Protein AF-A0A0F0GQ56-F1 (afdb_monomer)

Nearest PDB structures (foldseek):
  7akk-assembly1_E  TM=2.411E-01  e=4.131E+00  Homo sapiens
  7zgj-assembly1_B  TM=2.338E-01  e=4.418E+00  Homo sapiens

Solvent-accessible surface area (backbone atoms only — not comparable to full-atom values): 4463 Å² total; per-residue (Å²): 140,83,89,77,72,85,70,65,55,73,47,73,58,96,89,40,83,43,77,50,80,74,87,76,57,73,40,78,46,78,47,97,57,74,42,82,42,76,62,64,97,76,39,73,44,76,39,50,65,51,75,41,75,58,98,50,48,70,61,49,57,57,58,75,75,110

Sequence (66 aa):
MTSRSLHKTRSVVDGTLVLEISNSTNVRVQLNEPQEVDLGRRGAHHITKIEFWADDPGGMVRALRK

pLDDT: mean 77.63, std 19.28, range [36.75, 97.12]

Organism: Lentzea aerocolonigenes (NCBI:txid68170)

Secondary structure (DSSP, 8-state):
---------EEEETTEEEE------SEEEEEEEEEEEE-GGG-EEEEEEEEE--S-HHHHHHHHT-

Mean predicted aligned error: 10.88 Å

Foldseek 3Di:
DDDDDQPQPFDQDPNDTDGDHPPDFPDKDFAPAFDWDQPDVVGIDTDGMDTHHDPDNPVVVVVVVD

Radius of gyration: 16.71 Å; Cα contacts (8 Å, |Δi|>4): 70; chains: 1; bounding box: 50×17×37 Å

Structure (mmCIF, N/CA/C/O backbone):
data_AF-A0A0F0GQ56-F1
#
_entry.id   AF-A0A0F0GQ56-F1
#
loop_
_atom_site.group_PDB
_atom_site.id
_atom_site.type_symbol
_atom_site.label_atom_id
_atom_site.label_alt_id
_atom_site.label_comp_id
_atom_site.label_asym_id
_atom_site.label_entity_id
_atom_site.label_seq_id
_atom_site.pdbx_PDB_ins_code
_atom_site.Cartn_x
_atom_site.Cartn_y
_atom_site.Cartn_z
_atom_site.occupancy
_atom_site.B_iso_or_equiv
_atom_site.auth_seq_id
_atom_site.auth_comp_id
_atom_site.auth_asym_id
_atom_site.auth_atom_id
_atom_site.pdbx_PDB_model_num
ATOM 1 N N . MET A 1 1 ? 1.288 -10.118 -22.245 1.00 41.62 1 MET A N 1
ATOM 2 C CA . MET A 1 1 ? 1.963 -10.427 -20.969 1.00 41.62 1 MET A CA 1
ATOM 3 C C . MET A 1 1 ? 3.336 -9.782 -20.989 1.00 41.62 1 MET A C 1
ATOM 5 O O . MET A 1 1 ? 4.232 -10.295 -21.640 1.00 41.62 1 MET A O 1
ATOM 9 N N . THR A 1 2 ? 3.482 -8.634 -20.338 1.00 36.75 2 THR A N 1
ATOM 10 C CA . THR A 1 2 ? 4.770 -7.951 -20.157 1.00 36.75 2 THR A CA 1
ATOM 11 C C . THR A 1 2 ? 5.013 -7.826 -18.664 1.00 36.75 2 THR A C 1
ATOM 13 O O . THR A 1 2 ? 4.547 -6.893 -18.022 1.00 36.75 2 THR A O 1
ATOM 16 N N . SER A 1 3 ? 5.703 -8.827 -18.121 1.00 52.56 3 SER A N 1
ATOM 17 C CA . SER A 1 3 ? 6.405 -8.732 -16.846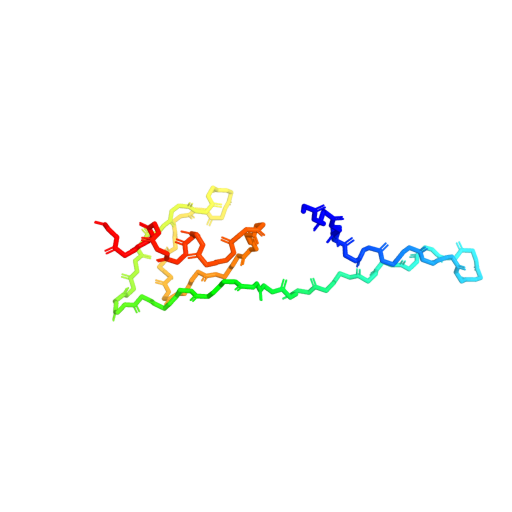 1.00 52.56 3 SER A CA 1
ATOM 18 C C . SER A 1 3 ? 7.576 -7.761 -17.019 1.00 52.56 3 SER A C 1
ATOM 20 O O . SER A 1 3 ? 8.348 -7.914 -17.966 1.00 52.56 3 SER A O 1
ATOM 22 N N . ARG A 1 4 ? 7.692 -6.757 -16.144 1.00 48.78 4 ARG A N 1
ATOM 23 C CA . ARG A 1 4 ? 8.928 -6.002 -15.854 1.00 48.78 4 ARG A CA 1
ATOM 24 C C . ARG A 1 4 ? 8.723 -5.275 -14.526 1.00 48.78 4 ARG A C 1
ATOM 26 O O . ARG A 1 4 ? 7.932 -4.349 -14.429 1.00 48.78 4 ARG A O 1
ATOM 33 N N . SER A 1 5 ? 9.161 -5.923 -13.451 1.00 38.06 5 SER A N 1
ATOM 34 C CA . SER A 1 5 ? 10.425 -5.664 -12.747 1.00 38.06 5 SER A CA 1
ATOM 35 C C . SER A 1 5 ? 10.376 -4.381 -11.930 1.00 38.06 5 SER A C 1
ATOM 37 O O . SER A 1 5 ? 10.335 -3.289 -12.492 1.00 38.06 5 SER A O 1
ATOM 39 N N . LEU A 1 6 ? 10.491 -4.534 -10.607 1.00 41.88 6 LEU A N 1
ATOM 40 C CA . LEU A 1 6 ? 11.046 -3.512 -9.724 1.00 41.88 6 LEU A CA 1
ATOM 41 C C . LEU A 1 6 ? 12.197 -2.836 -10.489 1.00 41.88 6 LEU A C 1
ATOM 43 O O . LEU A 1 6 ? 13.152 -3.530 -10.853 1.00 41.88 6 LEU A O 1
ATOM 47 N N . HIS A 1 7 ? 12.100 -1.542 -10.805 1.00 41.78 7 HIS A N 1
ATOM 48 C CA . HIS A 1 7 ? 13.220 -0.802 -11.389 1.00 41.78 7 HIS A CA 1
ATOM 49 C C . HIS A 1 7 ? 14.296 -0.688 -10.307 1.00 41.78 7 HIS A C 1
ATOM 51 O O . HIS A 1 7 ? 14.416 0.310 -9.610 1.00 41.78 7 HIS A O 1
ATOM 57 N N . LYS A 1 8 ? 15.043 -1.773 -10.103 1.00 44.34 8 LYS A N 1
ATOM 58 C CA . LYS A 1 8 ? 16.226 -1.803 -9.264 1.00 44.34 8 LYS A CA 1
ATOM 59 C C . LYS A 1 8 ? 17.375 -1.428 -10.179 1.00 44.34 8 LYS A C 1
ATOM 61 O O . LYS A 1 8 ? 18.071 -2.307 -10.686 1.00 44.34 8 LYS A O 1
ATOM 66 N N . THR A 1 9 ? 17.536 -0.135 -10.436 1.00 47.28 9 THR A N 1
ATOM 67 C CA . THR A 1 9 ? 18.763 0.361 -11.054 1.00 47.28 9 THR A CA 1
ATOM 68 C C . THR A 1 9 ? 19.878 0.072 -10.056 1.00 47.28 9 THR A C 1
ATOM 70 O O . THR A 1 9 ? 19.949 0.672 -8.986 1.00 47.28 9 THR A O 1
ATOM 73 N N . ARG A 1 10 ? 20.671 -0.962 -10.347 1.00 49.50 10 ARG A N 1
ATOM 74 C CA . ARG A 1 10 ? 21.911 -1.264 -9.636 1.00 49.50 10 ARG A CA 1
ATOM 75 C C . ARG A 1 10 ? 23.022 -0.744 -10.521 1.00 49.50 10 ARG A C 1
ATOM 77 O O . ARG A 1 10 ? 23.366 -1.392 -11.505 1.00 49.50 10 ARG A O 1
ATOM 84 N N . SER A 1 11 ? 23.541 0.425 -10.199 1.00 56.12 11 SER A N 1
ATOM 85 C CA . SER A 1 11 ? 24.739 0.949 -10.842 1.00 56.12 11 SER A CA 1
ATOM 86 C C . SER A 1 11 ? 25.883 0.912 -9.844 1.00 56.12 11 SER A C 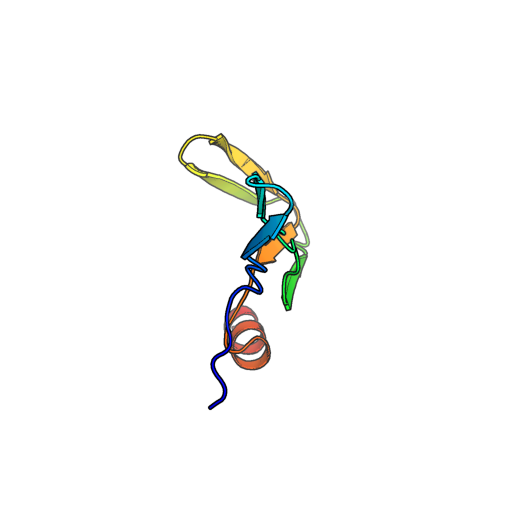1
ATOM 88 O O . SER A 1 11 ? 25.699 1.235 -8.669 1.00 56.12 11 SER A O 1
ATOM 90 N N . VAL A 1 12 ? 27.058 0.500 -10.309 1.00 55.38 12 VAL A N 1
ATOM 91 C CA . VAL A 1 12 ? 28.300 0.684 -9.562 1.00 55.38 12 VAL A CA 1
ATOM 92 C C . VAL A 1 12 ? 28.939 1.957 -10.090 1.00 55.38 12 VAL A C 1
ATOM 94 O O . VAL A 1 12 ? 29.235 2.042 -11.279 1.00 55.38 12 VAL A O 1
ATOM 97 N N . VAL A 1 13 ? 29.111 2.942 -9.216 1.00 70.62 13 VAL A N 1
ATOM 98 C CA . VAL A 1 13 ? 29.798 4.203 -9.517 1.00 70.62 13 VAL A CA 1
ATOM 99 C C . VAL A 1 13 ? 30.980 4.280 -8.560 1.00 70.62 13 VAL A C 1
ATOM 101 O O . VAL A 1 13 ? 30.783 4.183 -7.351 1.00 70.62 13 VAL A O 1
ATOM 104 N N . ASP A 1 14 ? 32.201 4.332 -9.094 1.00 75.88 14 ASP A N 1
ATOM 105 C CA . ASP A 1 14 ? 33.452 4.401 -8.320 1.00 75.88 14 ASP A CA 1
ATOM 106 C C . ASP A 1 14 ? 33.570 3.339 -7.207 1.00 75.88 14 ASP A C 1
ATOM 108 O O . ASP A 1 14 ? 33.925 3.620 -6.065 1.00 75.88 14 ASP A O 1
ATOM 112 N N . GLY A 1 15 ? 33.210 2.088 -7.520 1.00 74.31 15 GLY A N 1
ATOM 113 C CA . GLY A 1 15 ? 33.256 0.971 -6.565 1.00 74.31 15 GLY A CA 1
ATOM 114 C C . GLY A 1 15 ? 32.128 0.960 -5.525 1.00 74.31 15 GLY A C 1
ATOM 115 O O . GLY A 1 15 ? 32.085 0.065 -4.683 1.00 74.31 15 GLY A O 1
ATOM 116 N N . THR A 1 16 ? 31.183 1.899 -5.602 1.00 63.66 16 THR A N 1
ATOM 117 C CA . THR A 1 16 ? 30.037 2.001 -4.690 1.00 63.66 16 THR A CA 1
ATOM 118 C C . THR A 1 16 ? 28.765 1.479 -5.352 1.00 63.66 16 THR A C 1
ATOM 120 O O . THR A 1 16 ? 28.407 1.898 -6.453 1.00 63.66 16 THR A O 1
ATOM 123 N N . LEU A 1 17 ? 28.054 0.568 -4.678 1.00 63.69 17 LEU A N 1
ATOM 124 C CA . LEU A 1 17 ? 26.744 0.083 -5.120 1.00 63.69 17 LEU A CA 1
ATOM 125 C C . LEU A 1 17 ? 25.668 1.133 -4.820 1.00 63.69 17 LEU A C 1
ATOM 127 O O . LEU A 1 17 ? 25.329 1.363 -3.660 1.00 63.69 17 LEU A O 1
ATOM 131 N N . VAL A 1 18 ? 25.082 1.706 -5.869 1.00 64.38 18 VAL A N 1
ATOM 132 C CA . VAL A 1 18 ? 23.933 2.609 -5.761 1.00 64.38 18 VAL A CA 1
ATOM 133 C C . VAL A 1 18 ? 22.649 1.816 -5.989 1.00 64.38 18 VAL A C 1
ATOM 135 O O . VAL A 1 18 ? 22.509 1.092 -6.979 1.00 64.38 18 VAL A O 1
ATOM 138 N N . LEU A 1 19 ? 21.720 1.934 -5.039 1.00 58.84 19 LEU A N 1
ATOM 139 C CA . LEU A 1 19 ? 20.402 1.308 -5.072 1.00 58.84 19 LEU A CA 1
ATOM 140 C C . LEU A 1 19 ? 19.332 2.391 -5.104 1.00 58.84 19 LEU A C 1
ATOM 142 O O . LEU A 1 19 ? 19.072 3.037 -4.092 1.00 58.84 19 LEU A O 1
ATOM 146 N N . GLU A 1 20 ? 18.681 2.548 -6.250 1.00 47.19 20 GLU A N 1
ATOM 147 C CA . GLU A 1 20 ? 17.491 3.384 -6.348 1.00 47.19 20 GLU A CA 1
ATOM 148 C C . GLU A 1 20 ? 16.256 2.544 -6.003 1.00 47.19 20 GLU A C 1
ATO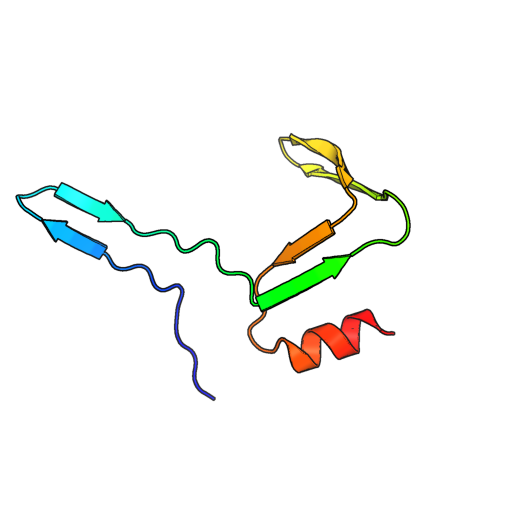M 150 O O . GLU A 1 20 ? 15.954 1.543 -6.659 1.00 47.19 20 GLU A O 1
ATOM 155 N N . ILE A 1 21 ? 15.565 2.920 -4.926 1.00 57.25 21 ILE A N 1
ATOM 156 C CA . ILE A 1 21 ? 14.291 2.320 -4.531 1.00 57.25 21 ILE A CA 1
ATOM 157 C C . ILE A 1 21 ? 13.208 3.335 -4.881 1.00 57.25 21 ILE A C 1
ATOM 159 O O . ILE A 1 21 ? 12.966 4.289 -4.145 1.00 57.25 21 ILE A O 1
ATOM 163 N N . SER A 1 22 ? 12.568 3.141 -6.032 1.00 57.38 22 SER A N 1
ATOM 164 C CA . SER A 1 22 ? 11.369 3.901 -6.375 1.00 57.38 22 SER A CA 1
ATOM 165 C C . SER A 1 22 ? 10.213 3.428 -5.492 1.00 57.38 22 SER A C 1
ATOM 167 O O . SER A 1 22 ? 9.765 2.290 -5.614 1.00 57.38 22 SER A O 1
ATOM 169 N N . ASN A 1 23 ? 9.699 4.308 -4.630 1.00 58.50 23 ASN A N 1
ATOM 170 C CA . ASN A 1 23 ? 8.478 4.078 -3.844 1.00 58.50 23 ASN A CA 1
ATOM 171 C C . ASN A 1 23 ? 7.200 4.276 -4.688 1.00 58.50 23 ASN A C 1
ATOM 173 O O . ASN A 1 23 ? 6.192 4.784 -4.196 1.00 58.50 23 ASN A O 1
ATOM 177 N N . SER A 1 24 ? 7.235 3.936 -5.978 1.00 66.19 24 SER A N 1
ATOM 178 C CA . SER A 1 24 ? 6.055 4.047 -6.835 1.00 66.19 24 SER A CA 1
ATOM 179 C C . SER A 1 24 ? 5.096 2.887 -6.556 1.00 66.19 24 SER A C 1
ATOM 181 O O . SER A 1 24 ? 5.427 1.713 -6.717 1.00 66.19 24 SER A O 1
ATOM 183 N N . THR A 1 25 ? 3.886 3.223 -6.113 1.00 78.44 25 THR A N 1
ATOM 184 C CA . THR A 1 25 ? 2.764 2.285 -5.988 1.00 78.44 25 THR A CA 1
ATOM 185 C C . THR A 1 25 ? 1.785 2.539 -7.129 1.00 78.44 25 THR A C 1
ATOM 187 O O . THR A 1 25 ? 1.661 3.668 -7.604 1.00 78.44 25 THR A O 1
ATOM 190 N N . ASN A 1 26 ? 1.130 1.487 -7.625 1.00 86.19 26 ASN A N 1
ATOM 191 C CA . ASN A 1 26 ? 0.176 1.594 -8.736 1.00 86.19 26 ASN A CA 1
ATOM 192 C C . ASN A 1 26 ? -1.282 1.382 -8.295 1.00 86.19 26 ASN A C 1
ATOM 194 O O . ASN A 1 26 ? -2.194 1.573 -9.098 1.00 86.19 26 ASN A O 1
ATOM 198 N N . VAL A 1 27 ? -1.504 1.050 -7.017 1.00 87.50 27 VAL A N 1
ATOM 199 C CA . VAL A 1 27 ? -2.821 0.992 -6.385 1.00 87.50 27 VAL A CA 1
ATOM 200 C C . VAL A 1 27 ? -2.785 1.753 -5.061 1.00 87.50 27 VAL A C 1
ATOM 202 O O . VAL A 1 27 ? -1.920 1.534 -4.211 1.00 87.50 27 VAL A O 1
ATOM 205 N N . ARG A 1 28 ? -3.769 2.639 -4.880 1.00 91.31 28 ARG A N 1
ATOM 206 C CA . ARG A 1 28 ? -4.009 3.379 -3.640 1.00 91.31 28 ARG A CA 1
ATOM 207 C C . ARG A 1 28 ? -5.463 3.221 -3.227 1.00 91.31 28 ARG A C 1
ATOM 209 O O . ARG A 1 28 ? -6.363 3.533 -4.002 1.00 91.31 28 ARG A O 1
ATOM 216 N N . VAL A 1 29 ? -5.674 2.792 -1.990 1.00 91.31 29 VAL A N 1
ATOM 217 C CA . VAL A 1 29 ? -6.992 2.658 -1.366 1.00 91.31 29 VAL A CA 1
ATOM 218 C C . VAL A 1 29 ? -7.082 3.669 -0.234 1.00 91.31 29 VAL A C 1
ATOM 220 O O . VAL A 1 29 ? -6.232 3.673 0.657 1.00 91.31 29 VAL A O 1
ATOM 223 N N . GLN A 1 30 ? -8.089 4.539 -0.282 1.00 93.94 30 GLN A N 1
ATOM 224 C CA . GLN A 1 30 ? -8.454 5.384 0.852 1.00 93.94 30 GLN A CA 1
ATOM 225 C C . GLN A 1 30 ? -9.598 4.731 1.616 1.00 93.94 30 GLN A C 1
ATOM 227 O O . GLN A 1 30 ? -10.534 4.217 1.007 1.00 93.94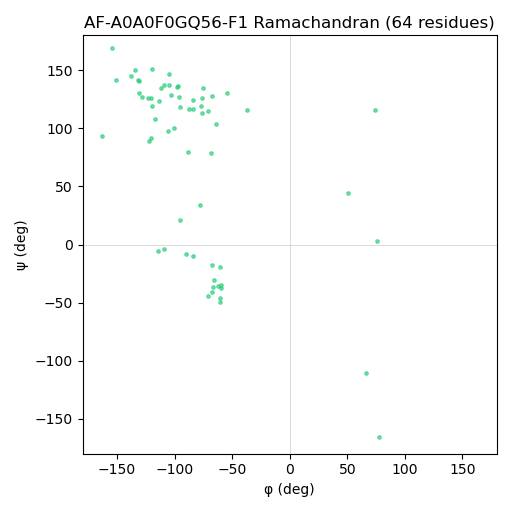 30 GLN A O 1
ATOM 232 N N . LEU A 1 31 ? -9.491 4.738 2.939 1.00 92.94 31 LEU A N 1
ATOM 233 C CA . LEU A 1 31 ? -10.492 4.179 3.834 1.00 92.94 31 LEU A CA 1
ATOM 234 C C . LEU A 1 31 ? -11.373 5.323 4.334 1.00 92.94 31 LEU A C 1
ATOM 236 O O . LEU A 1 31 ? -10.860 6.383 4.690 1.00 92.94 31 LEU A O 1
ATOM 240 N N . ASN A 1 32 ? -12.689 5.109 4.347 1.00 93.81 32 ASN A N 1
ATOM 241 C CA . ASN A 1 32 ? -13.637 6.133 4.795 1.00 93.81 32 ASN A CA 1
ATOM 242 C C . ASN A 1 32 ? -13.476 6.442 6.291 1.00 93.81 32 ASN A C 1
ATOM 244 O O . ASN A 1 32 ? -13.687 7.574 6.712 1.00 93.81 32 ASN A O 1
ATOM 248 N N . GLU A 1 33 ? -13.063 5.443 7.070 1.00 95.94 33 GLU A N 1
ATOM 249 C CA . GLU A 1 33 ? -12.788 5.543 8.501 1.00 95.94 33 GLU A CA 1
ATOM 250 C C . GLU A 1 33 ? -11.457 4.849 8.819 1.00 95.94 33 GLU A C 1
ATOM 252 O O . GLU A 1 33 ? -11.100 3.887 8.125 1.00 95.94 33 GLU A O 1
ATOM 257 N N . PRO A 1 34 ? -10.717 5.289 9.855 1.00 96.75 34 PRO A N 1
ATOM 258 C CA . PRO A 1 34 ? -9.521 4.591 10.306 1.00 96.75 34 PRO A CA 1
ATOM 259 C C . PRO A 1 34 ? -9.814 3.121 10.622 1.00 96.75 34 PRO A C 1
ATOM 261 O O . PRO A 1 34 ? -10.756 2.821 11.348 1.00 96.75 34 PRO A O 1
ATOM 264 N N . GLN A 1 35 ? -9.001 2.211 10.091 1.00 96.31 35 GLN A N 1
ATOM 265 C CA . GLN A 1 35 ? -9.110 0.776 10.358 1.00 96.31 35 GLN A CA 1
ATOM 266 C C . GLN A 1 35 ? -7.909 0.311 11.172 1.00 96.31 35 GLN A C 1
ATOM 268 O O . GLN A 1 35 ? -6.774 0.663 10.843 1.00 96.31 35 GLN A O 1
ATOM 273 N N . GLU A 1 36 ? -8.151 -0.482 12.212 1.00 97.00 36 GLU A N 1
ATOM 274 C CA . GLU A 1 36 ? -7.083 -1.142 12.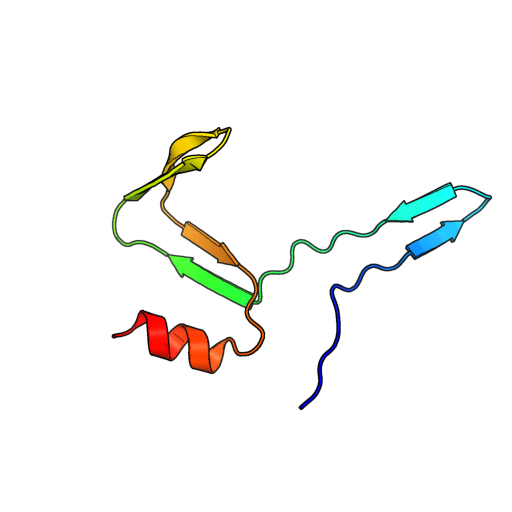956 1.00 97.00 36 GLU A CA 1
ATOM 275 C C . GLU A 1 36 ? -6.551 -2.334 12.152 1.00 97.00 36 GLU A C 1
ATOM 277 O O . GLU A 1 36 ? -7.306 -3.205 11.719 1.00 97.00 36 GLU A O 1
ATOM 282 N N . VAL A 1 37 ? -5.239 -2.362 11.925 1.00 93.88 37 VAL A N 1
ATOM 283 C CA . VAL A 1 37 ? -4.548 -3.438 11.212 1.00 93.88 37 VAL A CA 1
ATOM 284 C C . VAL A 1 37 ? -3.321 -3.880 11.992 1.00 93.88 37 VAL A C 1
ATOM 286 O O . VAL A 1 37 ? -2.594 -3.056 12.547 1.00 93.88 37 VAL A O 1
ATOM 289 N N . ASP A 1 38 ? -3.051 -5.181 11.994 1.00 94.56 38 ASP A N 1
ATOM 290 C CA . ASP A 1 38 ? -1.806 -5.722 12.530 1.00 94.56 38 ASP A CA 1
ATOM 291 C C . ASP A 1 38 ? -0.697 -5.653 11.467 1.00 94.56 38 ASP A C 1
ATOM 293 O O . ASP A 1 38 ? -0.774 -6.279 10.408 1.00 94.56 38 ASP A O 1
ATOM 297 N N . LEU A 1 39 ? 0.351 -4.878 11.752 1.00 90.88 39 LEU A N 1
ATOM 298 C CA . LEU A 1 39 ? 1.537 -4.723 10.907 1.00 90.88 39 LEU A CA 1
ATOM 299 C C . LEU A 1 39 ? 2.684 -5.661 11.333 1.00 90.88 39 LEU A C 1
ATOM 301 O O . LEU A 1 39 ? 3.861 -5.410 11.040 1.00 90.88 39 LEU A O 1
ATOM 305 N N . GLY A 1 40 ? 2.366 -6.732 12.060 1.00 92.38 40 GLY A N 1
ATOM 306 C CA . GLY A 1 40 ? 3.292 -7.753 12.527 1.00 92.38 40 GLY A CA 1
ATOM 307 C C . GLY A 1 40 ? 4.273 -7.187 13.546 1.00 92.38 40 GLY A C 1
ATOM 308 O O . GLY A 1 40 ? 3.908 -6.809 14.652 1.00 92.38 40 GLY A O 1
ATOM 309 N N . ARG A 1 41 ? 5.555 -7.071 13.174 1.00 92.62 41 ARG A N 1
ATOM 310 C CA . ARG A 1 41 ? 6.608 -6.570 14.086 1.00 92.62 41 ARG A CA 1
ATOM 311 C C . ARG A 1 41 ? 6.368 -5.147 14.591 1.00 92.62 41 ARG A C 1
ATOM 313 O O . ARG A 1 41 ? 6.998 -4.741 15.561 1.00 92.62 41 ARG A O 1
ATOM 320 N N . ARG A 1 42 ? 5.518 -4.379 13.909 1.00 89.50 42 ARG A N 1
ATOM 321 C CA . ARG A 1 42 ? 5.140 -3.024 14.323 1.00 89.50 42 ARG A CA 1
ATOM 322 C C . ARG A 1 42 ? 3.904 -3.002 15.228 1.00 89.50 42 ARG A C 1
ATOM 324 O O . ARG A 1 42 ? 3.631 -1.947 15.788 1.00 89.50 42 ARG A O 1
ATOM 331 N N . GLY A 1 43 ? 3.213 -4.128 15.402 1.00 93.88 43 GLY A N 1
ATOM 332 C CA . GLY A 1 43 ? 1.986 -4.246 16.187 1.00 93.88 43 GLY A CA 1
ATOM 333 C C . GLY A 1 43 ? 0.751 -3.716 15.461 1.00 93.88 43 GLY A C 1
ATOM 334 O O . GLY A 1 43 ? 0.784 -3.477 14.251 1.00 93.88 43 GLY A O 1
ATOM 335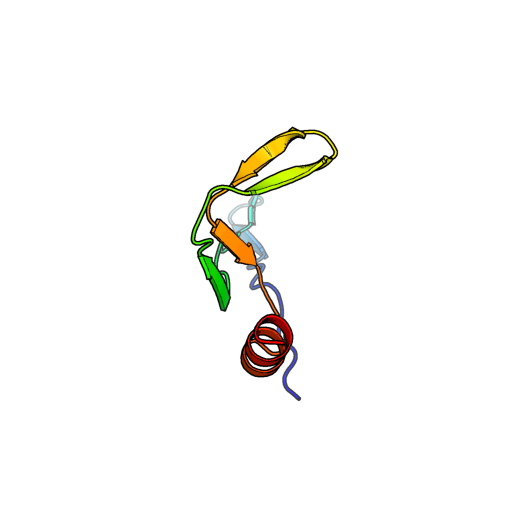 N N . ALA A 1 44 ? -0.327 -3.522 16.222 1.00 96.12 44 ALA A N 1
ATOM 336 C CA . ALA A 1 44 ? -1.581 -2.958 15.737 1.00 96.12 44 ALA A CA 1
ATOM 337 C C . ALA A 1 44 ? -1.477 -1.438 15.525 1.00 96.12 44 ALA A C 1
ATOM 339 O O . ALA A 1 44 ? -0.952 -0.715 16.375 1.00 96.12 44 ALA A O 1
ATOM 340 N N . HIS A 1 45 ? -1.977 -0.954 14.386 1.00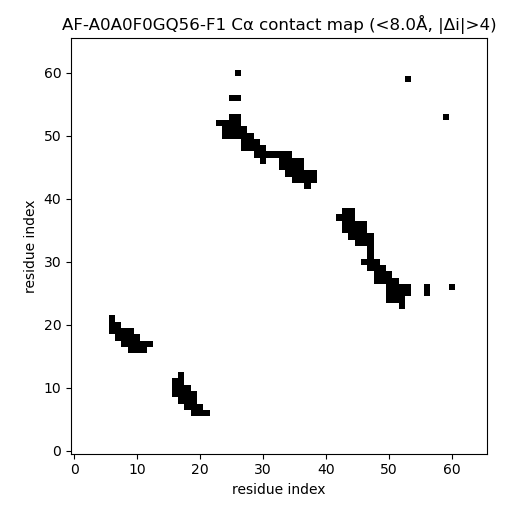 95.94 45 HIS A N 1
ATOM 341 C CA . HIS A 1 45 ? -2.016 0.464 14.020 1.00 95.94 45 HIS A CA 1
ATOM 342 C C . HIS A 1 45 ? -3.344 0.820 13.373 1.00 95.94 45 HIS A C 1
ATOM 344 O O . HIS A 1 45 ? -3.880 0.050 12.582 1.00 95.94 45 HIS A O 1
ATOM 350 N N . HIS A 1 46 ? -3.822 2.035 13.629 1.00 97.12 46 HIS A N 1
ATOM 351 C CA . HIS A 1 46 ? -4.934 2.603 12.877 1.00 97.12 46 HIS A CA 1
ATOM 352 C C . HIS A 1 46 ? -4.412 3.243 11.590 1.00 97.12 46 HIS A C 1
ATOM 354 O O . HIS A 1 46 ? -3.549 4.123 11.630 1.00 97.12 46 HIS A O 1
ATOM 360 N N . ILE A 1 47 ? -4.941 2.819 10.445 1.00 94.69 47 ILE A N 1
ATOM 361 C CA . ILE A 1 47 ? -4.561 3.332 9.128 1.00 94.69 47 ILE A CA 1
ATOM 362 C C . ILE A 1 47 ? -5.756 3.951 8.410 1.00 94.69 47 ILE A C 1
ATOM 364 O O . ILE A 1 47 ? -6.894 3.526 8.575 1.00 94.69 47 ILE A O 1
ATOM 368 N N . THR A 1 48 ? -5.490 4.935 7.557 1.00 96.62 48 THR A N 1
ATOM 369 C CA . THR A 1 48 ? -6.498 5.579 6.691 1.00 96.62 48 THR A CA 1
ATOM 370 C C . THR A 1 48 ? -6.251 5.317 5.204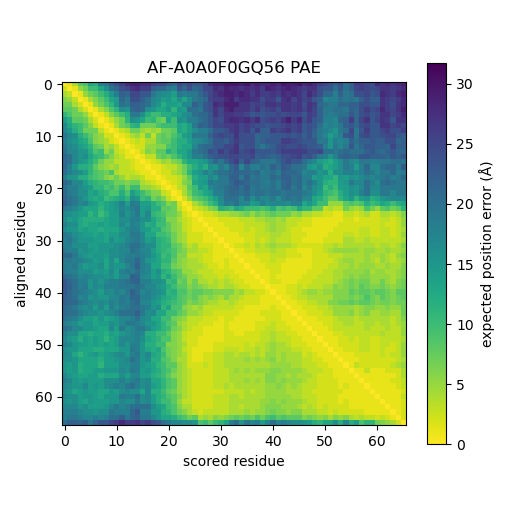 1.00 96.62 48 THR A C 1
ATOM 372 O O . THR A 1 48 ? -7.038 5.717 4.345 1.00 96.62 48 THR A O 1
ATOM 375 N N . LYS A 1 49 ? -5.135 4.658 4.873 1.00 93.19 49 LYS A N 1
ATOM 376 C CA . LYS A 1 49 ? -4.683 4.446 3.500 1.00 93.19 49 LYS A CA 1
ATOM 377 C C . LYS A 1 49 ? -3.872 3.164 3.380 1.00 93.19 49 LYS A C 1
ATOM 379 O O . LYS A 1 49 ? -3.021 2.894 4.223 1.00 93.19 49 LYS A O 1
ATOM 384 N N . ILE A 1 50 ? -4.072 2.456 2.273 1.00 90.56 50 ILE A N 1
ATOM 385 C CA . ILE A 1 50 ? -3.241 1.328 1.850 1.00 90.56 50 ILE A CA 1
ATOM 386 C C . ILE A 1 50 ? -2.663 1.661 0.472 1.00 90.56 50 ILE A C 1
ATOM 388 O O . ILE A 1 50 ? -3.398 2.011 -0.452 1.00 90.56 50 ILE A O 1
ATOM 392 N N . GLU A 1 51 ? -1.343 1.576 0.336 1.00 89.69 51 GLU A N 1
ATOM 393 C CA . GLU A 1 51 ? -0.626 1.767 -0.928 1.00 89.69 51 GLU A CA 1
ATOM 394 C C . GLU A 1 51 ? 0.200 0.523 -1.215 1.00 89.69 51 GLU A C 1
ATOM 396 O O . GLU A 1 51 ? 0.977 0.075 -0.371 1.00 89.69 51 GLU A O 1
ATOM 401 N N . PHE A 1 52 ? 0.008 -0.054 -2.397 1.00 86.00 52 PHE A N 1
ATOM 402 C CA . PHE A 1 52 ? 0.686 -1.280 -2.786 1.00 86.00 52 PHE A CA 1
ATOM 403 C C . PHE A 1 52 ? 0.815 -1.384 -4.304 1.00 86.00 52 PHE A C 1
ATOM 405 O O . PHE A 1 52 ? 0.250 -0.596 -5.068 1.00 86.00 52 PHE A O 1
ATOM 412 N N . TRP A 1 53 ? 1.618 -2.349 -4.737 1.00 87.81 53 TRP A N 1
ATOM 413 C CA . TRP A 1 53 ? 1.824 -2.645 -6.143 1.00 87.81 53 TRP A CA 1
ATOM 414 C C . TRP A 1 53 ? 1.063 -3.918 -6.522 1.00 87.81 53 TRP A C 1
ATOM 416 O O . TRP A 1 53 ? 1.073 -4.891 -5.770 1.00 87.81 53 TRP A O 1
ATOM 426 N N . ALA A 1 54 ? 0.409 -3.910 -7.679 1.00 87.50 54 ALA A N 1
ATOM 427 C CA . ALA A 1 54 ? -0.276 -5.062 -8.253 1.00 87.50 54 ALA A CA 1
ATOM 428 C C . ALA A 1 54 ? 0.120 -5.250 -9.724 1.00 87.50 54 ALA A C 1
ATOM 430 O O . ALA A 1 54 ? 0.199 -4.270 -10.465 1.00 87.50 54 ALA A O 1
ATOM 431 N N . ASP A 1 55 ? 0.307 -6.500 -10.160 1.00 89.44 55 ASP A N 1
ATOM 432 C CA . ASP A 1 55 ? 0.605 -6.825 -11.566 1.00 89.44 55 ASP A CA 1
ATOM 433 C C . ASP A 1 55 ? -0.540 -6.419 -12.510 1.00 89.44 55 ASP A C 1
ATOM 435 O O . ASP A 1 55 ? -0.300 -5.954 -13.623 1.00 89.44 55 ASP A O 1
ATOM 439 N N . ASP A 1 56 ? -1.788 -6.557 -12.047 1.00 90.19 56 ASP A N 1
ATOM 440 C CA . ASP A 1 56 ? -2.999 -6.082 -12.724 1.00 90.19 56 ASP A CA 1
ATOM 441 C C . ASP A 1 56 ? -3.779 -5.119 -11.807 1.00 90.19 56 ASP A C 1
ATOM 443 O O . ASP A 1 56 ? -4.662 -5.548 -11.052 1.00 90.19 56 ASP A O 1
ATOM 447 N N . PRO A 1 57 ? 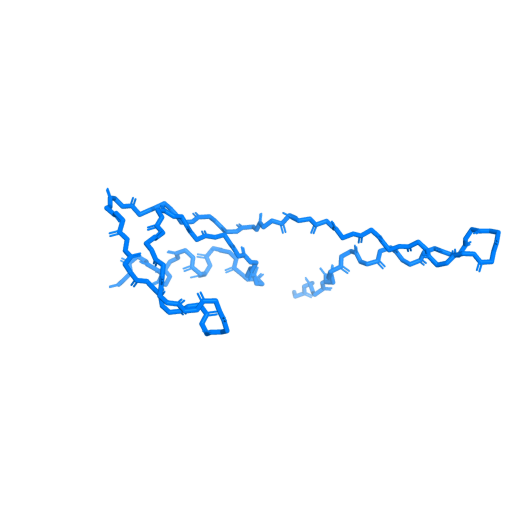-3.486 -3.804 -11.859 1.00 89.62 57 PRO A N 1
ATOM 448 C CA . PRO A 1 57 ? -4.199 -2.805 -11.064 1.00 89.62 57 PRO A CA 1
ATOM 449 C C . PRO A 1 57 ? -5.703 -2.772 -11.356 1.00 89.62 57 PRO A C 1
ATOM 451 O O . PRO A 1 57 ? -6.507 -2.570 -10.449 1.00 89.62 57 PRO A O 1
ATOM 454 N N . GLY A 1 58 ? -6.108 -3.002 -12.611 1.00 88.88 58 GLY A N 1
ATOM 455 C CA . GLY A 1 58 ? -7.514 -2.980 -13.012 1.00 88.88 58 GLY A CA 1
ATOM 456 C C . GLY A 1 58 ? -8.291 -4.175 -12.461 1.00 88.88 58 GLY A C 1
ATOM 457 O O . GLY A 1 58 ? -9.399 -4.017 -11.946 1.00 88.88 58 GLY A O 1
ATOM 458 N N . GLY A 1 59 ? -7.705 -5.372 -12.538 1.00 93.44 59 GLY A N 1
ATOM 459 C CA . GLY A 1 59 ? -8.229 -6.583 -11.906 1.00 93.44 59 GLY A CA 1
ATOM 460 C C . GLY A 1 59 ? -8.323 -6.450 -10.392 1.00 93.44 59 GLY A C 1
ATOM 461 O O . GLY A 1 59 ? -9.379 -6.734 -9.826 1.00 93.44 59 GLY A O 1
ATOM 462 N N . MET A 1 60 ? -7.274 -5.929 -9.754 1.00 92.31 60 MET A N 1
ATOM 463 C CA . MET A 1 60 ? -7.241 -5.700 -8.310 1.00 92.31 60 MET A CA 1
ATOM 464 C C . MET A 1 60 ? -8.340 -4.733 -7.853 1.00 92.31 60 MET A C 1
ATOM 466 O O . MET A 1 60 ? -9.112 -5.056 -6.954 1.00 92.31 60 MET A O 1
ATOM 470 N N . VAL A 1 61 ? -8.486 -3.574 -8.506 1.00 90.19 61 VAL A N 1
ATOM 471 C CA . VAL A 1 61 ? -9.542 -2.604 -8.162 1.00 90.19 61 VAL A CA 1
ATOM 472 C C . VAL A 1 61 ? -10.938 -3.213 -8.312 1.00 90.19 61 VAL A C 1
ATOM 474 O O . VAL A 1 61 ? -11.815 -2.933 -7.499 1.00 90.19 61 VAL A O 1
ATOM 477 N N . ARG A 1 62 ? -11.168 -4.066 -9.318 1.00 93.00 62 ARG A N 1
ATOM 478 C CA . ARG A 1 62 ? -12.448 -4.780 -9.463 1.00 93.00 62 ARG A CA 1
ATOM 479 C C . ARG A 1 62 ? -12.689 -5.792 -8.344 1.00 93.00 62 ARG A C 1
ATOM 481 O O . ARG A 1 62 ? -13.836 -5.947 -7.940 1.00 93.00 62 ARG A O 1
ATOM 488 N N . ALA A 1 63 ? -11.646 -6.465 -7.863 1.00 92.12 63 ALA A N 1
ATOM 489 C CA . ALA A 1 63 ? -11.749 -7.414 -6.758 1.00 92.12 63 ALA A CA 1
ATOM 490 C C . ALA A 1 63 ? -12.085 -6.715 -5.431 1.00 92.12 63 ALA A C 1
ATOM 492 O O . ALA A 1 63 ? -12.946 -7.197 -4.712 1.00 92.12 63 ALA A O 1
ATOM 493 N N . LEU A 1 64 ? -11.483 -5.550 -5.157 1.00 88.00 64 LEU A N 1
ATOM 494 C CA . LEU A 1 64 ? -11.742 -4.761 -3.941 1.00 88.00 64 LEU A CA 1
ATOM 495 C C . LEU A 1 64 ? -13.154 -4.154 -3.864 1.00 88.00 64 LEU A C 1
ATOM 497 O O . LEU A 1 64 ? -13.568 -3.708 -2.801 1.00 88.00 64 LEU A O 1
ATOM 501 N N . ARG A 1 65 ? -13.871 -4.062 -4.991 1.00 81.62 65 ARG A N 1
ATOM 502 C CA . ARG A 1 65 ? -15.238 -3.510 -5.052 1.00 81.62 65 ARG A CA 1
ATOM 503 C C . ARG A 1 65 ? -16.330 -4.526 -4.705 1.00 81.62 65 ARG A C 1
ATOM 505 O O . ARG A 1 65 ? -17.490 -4.124 -4.647 1.00 81.62 65 ARG A O 1
ATOM 512 N N . LYS A 1 66 ? -15.991 -5.809 -4.590 1.00 58.53 66 LYS A N 1
ATOM 513 C CA . LYS A 1 66 ? -16.928 -6.886 -4.251 1.00 58.53 66 LYS A CA 1
ATOM 514 C C . LYS A 1 66 ? -16.871 -7.185 -2.765 1.00 58.53 66 LYS A C 1
ATOM 516 O O . LYS A 1 66 ? -17.948 -7.517 -2.234 1.00 58.53 66 LYS A O 1
#